Protein AF-A4C5S9-F1 (afdb_monomer_lite)

Radius of gyration: 15.15 Å; chains: 1; bounding box: 30×26×38 Å

Foldseek 3Di:
DDDPPVVVVVCVVPHDDDDADLLVVLPHDPPDADWDKPPDDPVCLVVVNIFIAGPVGHTCSVSNNNSVVVVVVVCVVVVPDDDDDD

Sequence (86 aa):
MSIPEPDLNWLRSNLELVVFCPEVSAGLPTPRAPAEIIAGKGVDVLKGFSKVVGNDGIDVTTQFVAGAKNALELCLRLQICSARRE

Structure (mmCIF, N/CA/C/O backbone):
data_AF-A4C5S9-F1
#
_entry.id   AF-A4C5S9-F1
#
loop_
_atom_site.group_PDB
_atom_site.id
_atom_site.type_symbol
_atom_site.label_atom_id
_atom_site.label_alt_id
_atom_site.label_comp_id
_atom_site.label_asym_id
_atom_site.label_entity_id
_atom_site.label_seq_id
_atom_site.pdbx_PDB_ins_code
_atom_site.Cartn_x
_atom_site.Cartn_y
_atom_site.Cartn_z
_atom_site.occupancy
_atom_site.B_iso_or_equiv
_atom_site.auth_seq_id
_atom_site.auth_comp_id
_atom_site.auth_asym_id
_atom_site.auth_atom_id
_atom_site.pdbx_PDB_model_num
ATOM 1 N N . MET A 1 1 ? 3.978 -12.893 9.303 1.00 48.03 1 MET A N 1
ATOM 2 C CA . MET A 1 1 ? 4.193 -11.999 10.456 1.00 48.03 1 MET A CA 1
ATOM 3 C C . MET A 1 1 ? 2.826 -11.517 10.881 1.00 48.03 1 MET A C 1
ATOM 5 O O . MET A 1 1 ? 2.076 -11.080 10.021 1.00 48.03 1 MET A O 1
ATOM 9 N N . SER A 1 2 ? 2.481 -11.722 12.146 1.00 75.00 2 SER A N 1
ATOM 10 C CA . SER A 1 2 ? 1.154 -11.445 12.699 1.00 75.00 2 SER A CA 1
ATOM 11 C C . SER A 1 2 ? 1.340 -10.536 13.906 1.00 75.00 2 SER A C 1
ATOM 13 O O . SER A 1 2 ? 2.298 -10.725 14.658 1.00 75.00 2 SER A O 1
ATOM 15 N N . ILE A 1 3 ? 0.443 -9.571 14.096 1.00 80.38 3 ILE A N 1
ATOM 16 C CA . ILE A 1 3 ? 0.408 -8.751 15.312 1.00 80.38 3 ILE A CA 1
ATOM 17 C C . ILE A 1 3 ? 0.190 -9.694 16.513 1.00 80.38 3 ILE A C 1
ATOM 19 O O . ILE A 1 3 ? -0.704 -10.544 16.429 1.00 80.38 3 ILE A O 1
ATOM 23 N N . PRO A 1 4 ? 0.972 -9.588 17.609 1.00 89.06 4 PRO A N 1
ATOM 24 C CA . PRO A 1 4 ? 0.734 -10.375 18.814 1.00 89.06 4 PRO A CA 1
ATOM 25 C C . PRO A 1 4 ? -0.698 -10.192 19.319 1.00 89.06 4 PRO A C 1
ATOM 27 O O . PRO A 1 4 ? -1.239 -9.088 19.309 1.00 89.06 4 PRO A O 1
ATOM 30 N N . GLU A 1 5 ? -1.317 -11.268 19.793 1.00 91.06 5 GLU A N 1
ATOM 31 C CA . GLU A 1 5 ? -2.725 -11.246 20.200 1.00 91.06 5 GLU A CA 1
ATOM 32 C C . GLU A 1 5 ? -3.060 -10.214 21.296 1.00 91.06 5 GLU A C 1
ATOM 34 O O . GLU A 1 5 ? -4.086 -9.540 21.168 1.00 91.06 5 GLU A O 1
ATOM 39 N N . PRO A 1 6 ? -2.201 -9.979 22.313 1.00 93.25 6 PRO A N 1
ATOM 40 C CA . PRO A 1 6 ? -2.422 -8.898 23.274 1.00 93.25 6 PRO A CA 1
ATOM 41 C C . PRO A 1 6 ? -2.498 -7.513 22.616 1.00 93.25 6 PRO A C 1
ATOM 43 O O . PRO A 1 6 ? -3.398 -6.733 22.927 1.00 93.25 6 PRO A O 1
ATOM 46 N N . ASP A 1 7 ? -1.605 -7.230 21.664 1.00 91.62 7 ASP A N 1
ATOM 47 C CA . ASP A 1 7 ? -1.558 -5.948 20.957 1.00 91.62 7 ASP A CA 1
ATOM 48 C C . ASP A 1 7 ? -2.790 -5.768 20.068 1.00 91.62 7 ASP A C 1
ATOM 50 O O . ASP A 1 7 ? -3.383 -4.691 20.027 1.00 91.62 7 ASP A O 1
ATOM 54 N N . LEU A 1 8 ? -3.211 -6.830 19.374 1.00 89.50 8 LEU A N 1
ATOM 55 C CA . LEU A 1 8 ? -4.404 -6.799 18.531 1.00 89.50 8 LEU A CA 1
ATOM 56 C C . LEU A 1 8 ? -5.674 -6.566 19.356 1.00 89.50 8 LEU A C 1
ATOM 58 O O . LEU A 1 8 ? -6.545 -5.797 18.948 1.00 89.50 8 LEU A O 1
ATOM 62 N N . ASN A 1 9 ? -5.778 -7.195 20.526 1.00 93.88 9 ASN A N 1
ATOM 63 C CA . ASN A 1 9 ? -6.902 -6.988 21.434 1.00 93.88 9 ASN A CA 1
ATOM 64 C C . ASN A 1 9 ? -6.914 -5.567 21.999 1.00 93.88 9 ASN A C 1
ATOM 66 O O . ASN A 1 9 ? -7.978 -4.947 22.075 1.00 93.88 9 ASN A O 1
ATOM 70 N N . TRP A 1 10 ? -5.742 -5.020 22.332 1.00 94.38 10 TRP A N 1
ATOM 71 C CA . TRP A 1 10 ? -5.621 -3.624 22.740 1.00 94.38 10 TRP A CA 1
ATOM 72 C C . TRP A 1 10 ? -6.089 -2.675 21.632 1.00 94.38 10 TRP A C 1
ATOM 74 O O . TRP A 1 10 ? -6.926 -1.811 21.892 1.00 94.38 10 TRP A O 1
ATOM 84 N N . LEU A 1 11 ? -5.627 -2.879 20.393 1.00 92.38 11 LEU A N 1
ATOM 85 C CA . LEU A 1 11 ? -6.038 -2.090 19.229 1.00 92.38 11 LEU A CA 1
ATOM 86 C C . LEU A 1 11 ? -7.558 -2.138 19.026 1.00 92.38 11 LEU A C 1
ATOM 88 O O . LEU A 1 11 ? -8.185 -1.093 18.916 1.00 92.38 11 LEU A O 1
ATOM 92 N N . ARG A 1 12 ? -8.162 -3.332 19.056 1.00 92.31 12 ARG A N 1
ATOM 93 C CA . ARG A 1 12 ? -9.617 -3.516 18.895 1.00 92.31 12 ARG A CA 1
ATOM 94 C C . ARG A 1 12 ? -10.452 -2.871 19.999 1.00 92.31 12 ARG A C 1
ATOM 96 O O . ARG A 1 12 ? -11.592 -2.502 19.750 1.00 92.31 12 ARG A O 1
ATOM 103 N N . SER A 1 13 ? -9.910 -2.784 21.212 1.00 96.75 13 SER A N 1
ATOM 104 C CA . SER A 1 13 ? -10.636 -2.247 22.369 1.00 96.75 13 SER A CA 1
ATOM 105 C C . SER A 1 1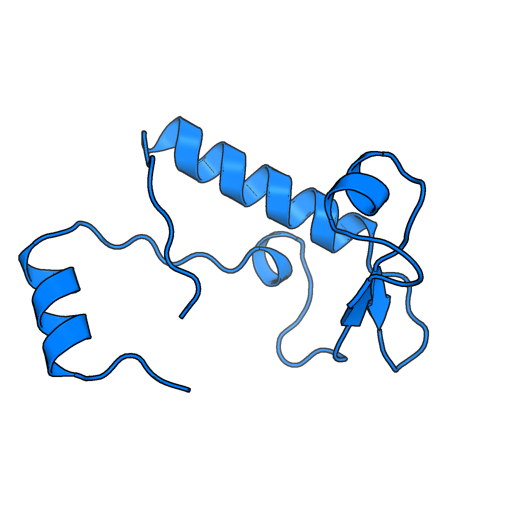3 ? -10.523 -0.726 22.485 1.00 96.75 13 SER A C 1
ATOM 107 O O . SER A 1 13 ? -11.351 -0.111 23.149 1.00 96.75 13 SER A O 1
ATOM 109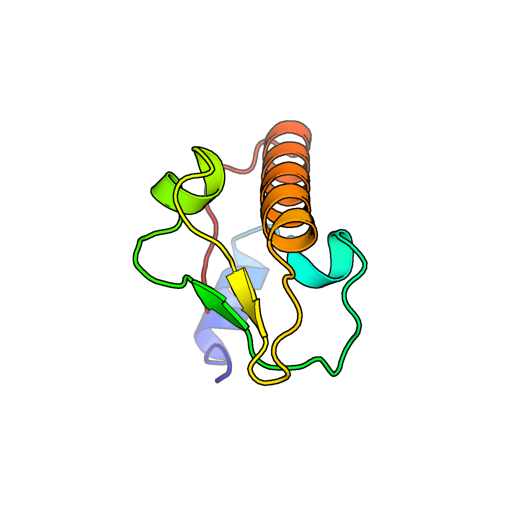 N N . ASN A 1 14 ? -9.495 -0.123 21.877 1.00 96.06 14 ASN A N 1
ATOM 110 C CA . ASN A 1 14 ? -9.169 1.295 22.059 1.00 96.06 14 ASN A CA 1
ATOM 111 C C . ASN A 1 14 ? -9.245 2.126 20.772 1.00 96.06 14 ASN A C 1
ATOM 113 O O . ASN A 1 14 ? -9.238 3.351 20.855 1.00 96.06 14 ASN A O 1
ATOM 117 N N . LEU A 1 15 ? -9.290 1.497 19.595 1.00 94.12 15 LEU A N 1
ATOM 118 C CA . LEU A 1 15 ? -9.298 2.173 18.299 1.00 94.12 15 LEU A CA 1
ATOM 119 C C . LEU A 1 15 ? -10.327 1.543 17.359 1.00 94.12 15 LEU A C 1
ATOM 121 O O . LEU A 1 15 ? -10.592 0.342 17.403 1.00 94.12 15 LEU A O 1
ATOM 125 N N . GLU A 1 16 ? -10.847 2.357 16.446 1.00 93.44 16 GLU A N 1
ATOM 126 C CA . GLU A 1 16 ? -11.565 1.856 15.280 1.00 93.44 16 GLU A CA 1
ATOM 127 C C . GLU A 1 16 ? -10.549 1.424 14.216 1.00 93.44 16 GLU A C 1
ATOM 129 O O . GLU A 1 16 ? -9.692 2.204 13.793 1.00 93.44 16 GLU A O 1
ATOM 134 N N . LEU A 1 17 ? -10.610 0.155 13.811 1.00 93.00 17 LEU A N 1
ATOM 135 C CA . LEU A 1 17 ? -9.666 -0.427 12.862 1.00 93.00 17 LEU A CA 1
ATOM 136 C C . LEU A 1 17 ? -10.270 -0.468 11.463 1.00 93.00 17 LEU A C 1
ATOM 138 O O . LEU A 1 17 ? -11.285 -1.124 11.233 1.00 93.00 17 LEU A O 1
ATOM 142 N N . VAL A 1 18 ? -9.589 0.168 10.512 1.00 94.38 18 VAL A N 1
ATOM 143 C CA . VAL A 1 18 ? -9.948 0.139 9.093 1.00 94.38 18 VAL A CA 1
ATOM 144 C C . VAL A 1 18 ? -8.918 -0.694 8.343 1.00 94.38 18 VAL A C 1
ATOM 146 O O . VAL A 1 18 ? -7.754 -0.314 8.233 1.00 94.38 18 VAL A O 1
ATOM 149 N N . VAL A 1 19 ? -9.343 -1.850 7.831 1.00 93.25 19 VAL A N 1
ATOM 150 C CA . VAL A 1 19 ? -8.483 -2.731 7.032 1.00 93.25 19 VAL A CA 1
ATOM 151 C C . VAL A 1 19 ? -8.424 -2.248 5.588 1.00 93.25 19 VAL A C 1
ATOM 153 O O . VAL A 1 19 ? -9.451 -1.976 4.967 1.00 93.25 19 VAL A O 1
ATOM 156 N N . PHE A 1 20 ? -7.217 -2.149 5.036 1.00 95.19 20 PHE A N 1
ATOM 157 C CA . PHE A 1 20 ? -7.029 -1.674 3.672 1.00 95.19 20 PHE A CA 1
ATOM 158 C C . PHE A 1 20 ? -5.765 -2.263 3.044 1.00 95.19 20 PHE A C 1
ATOM 160 O O . PHE A 1 20 ? -4.684 -2.184 3.620 1.00 95.19 20 PHE A O 1
ATOM 167 N N . CYS A 1 21 ? -5.884 -2.820 1.836 1.00 96.25 21 CYS A N 1
ATOM 168 C CA . CYS A 1 21 ? -4.738 -3.231 1.027 1.00 96.25 21 CYS A CA 1
ATOM 169 C C . CYS A 1 21 ? -4.637 -2.317 -0.205 1.00 96.25 21 CYS A C 1
ATOM 171 O O . CYS A 1 21 ? -5.474 -2.437 -1.108 1.00 96.25 21 CYS A O 1
ATOM 173 N N . PRO A 1 22 ? -3.618 -1.438 -0.283 1.00 97.19 22 PRO A N 1
ATOM 174 C CA . PRO A 1 22 ? -3.441 -0.538 -1.421 1.00 97.19 22 PRO A CA 1
ATOM 175 C C . PRO A 1 22 ? -3.379 -1.271 -2.762 1.00 97.19 22 PRO A C 1
ATOM 177 O O . PRO A 1 22 ? -4.040 -0.869 -3.715 1.00 97.19 22 PRO A O 1
ATOM 180 N N . GLU A 1 23 ? -2.650 -2.382 -2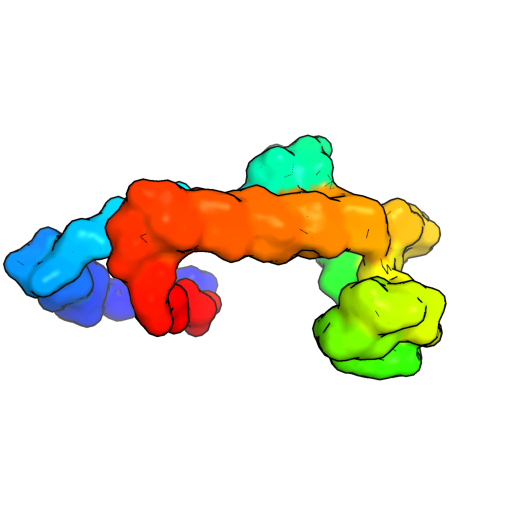.819 1.00 97.69 23 GLU A N 1
ATOM 181 C CA . GLU A 1 23 ? -2.409 -3.147 -4.046 1.00 97.69 23 GLU A CA 1
ATOM 182 C C . GLU A 1 23 ? -3.690 -3.793 -4.596 1.00 97.69 23 GLU A C 1
ATOM 184 O O . GLU A 1 23 ? -3.988 -3.667 -5.784 1.00 97.69 23 GLU A O 1
ATOM 189 N N . VAL A 1 24 ? -4.497 -4.414 -3.728 1.00 98.19 24 VAL A N 1
ATOM 190 C CA . VAL A 1 24 ? -5.787 -5.009 -4.121 1.00 98.19 24 VAL A CA 1
ATOM 191 C C . VAL A 1 24 ? -6.798 -3.927 -4.494 1.00 98.19 24 VAL A C 1
ATOM 193 O O . VAL A 1 24 ? -7.511 -4.075 -5.483 1.00 98.19 24 VAL A O 1
ATOM 196 N N . SER A 1 25 ? -6.819 -2.799 -3.771 1.00 98.25 25 SER A N 1
ATOM 197 C CA . SER A 1 25 ? -7.688 -1.660 -4.113 1.00 98.25 25 SER A CA 1
ATOM 198 C C . SER A 1 25 ? -7.417 -1.098 -5.516 1.00 98.25 25 SER A C 1
ATOM 200 O O . SER A 1 25 ? -8.289 -0.473 -6.112 1.00 98.25 25 SER A O 1
ATOM 202 N N . ALA A 1 26 ? -6.208 -1.323 -6.038 1.00 98.19 26 ALA A N 1
ATOM 203 C CA . ALA A 1 26 ? -5.764 -0.892 -7.356 1.00 98.19 26 ALA A CA 1
ATOM 204 C C . ALA A 1 26 ? -5.802 -2.014 -8.411 1.00 98.19 26 ALA A C 1
ATOM 206 O O . ALA A 1 26 ? -5.261 -1.850 -9.505 1.00 98.19 26 ALA A O 1
ATOM 207 N N . GLY A 1 27 ? -6.441 -3.145 -8.094 1.00 97.69 27 GLY A N 1
ATOM 208 C CA . GLY A 1 27 ? -6.721 -4.226 -9.037 1.00 97.69 27 GLY A CA 1
ATOM 209 C C . GLY A 1 27 ? -5.652 -5.316 -9.136 1.00 97.69 27 GLY A C 1
ATOM 210 O O . GLY A 1 27 ? -5.763 -6.169 -10.014 1.00 97.69 27 GLY A O 1
ATOM 211 N N . LEU A 1 28 ? -4.632 -5.333 -8.267 1.00 97.94 28 LEU A N 1
ATOM 212 C CA . LEU A 1 28 ? -3.675 -6.444 -8.249 1.00 97.94 28 LEU A CA 1
ATOM 213 C C . LEU A 1 28 ? -4.277 -7.689 -7.564 1.00 97.94 28 LEU A C 1
ATOM 215 O O . LEU A 1 28 ? -4.934 -7.563 -6.526 1.00 97.94 28 LEU A O 1
ATOM 219 N N . PRO A 1 29 ? -4.039 -8.902 -8.099 1.00 97.38 29 PRO A N 1
ATOM 220 C CA . PRO A 1 29 ? -4.602 -10.127 -7.544 1.00 97.38 29 PRO A CA 1
ATOM 221 C C . PRO A 1 29 ? -3.908 -10.568 -6.245 1.00 97.38 29 PRO A C 1
ATOM 223 O O . PRO A 1 29 ? -2.868 -10.047 -5.827 1.00 97.38 29 PRO A O 1
ATOM 226 N N . THR A 1 30 ? -4.502 -11.570 -5.595 1.00 96.62 30 THR A N 1
ATOM 227 C CA . THR A 1 30 ? -3.868 -12.338 -4.517 1.00 96.62 30 THR A CA 1
ATOM 228 C C . THR A 1 30 ? -3.988 -13.833 -4.850 1.00 96.62 30 THR A C 1
ATOM 230 O O . THR A 1 30 ? -5.117 -14.317 -4.922 1.00 96.62 30 THR A O 1
ATOM 233 N N . PRO A 1 31 ? -2.876 -14.572 -5.059 1.00 96.06 31 PRO A N 1
ATOM 234 C CA . PRO A 1 31 ? -1.480 -14.124 -4.990 1.00 96.06 31 PRO A CA 1
ATOM 235 C C . PRO A 1 31 ? -1.057 -13.274 -6.205 1.00 96.06 31 PRO A C 1
ATOM 237 O O . PRO A 1 31 ? -1.744 -13.233 -7.222 1.00 96.06 31 PRO A O 1
ATOM 240 N N . ARG A 1 32 ? 0.095 -12.606 -6.090 1.00 96.50 32 ARG A N 1
ATOM 241 C CA . ARG A 1 32 ? 0.766 -11.852 -7.163 1.00 96.50 32 ARG A CA 1
ATOM 242 C C . ARG A 1 32 ? 2.283 -11.942 -7.003 1.00 96.50 32 ARG A C 1
ATOM 244 O O . ARG A 1 32 ? 2.758 -12.293 -5.922 1.00 96.50 32 ARG A O 1
ATOM 251 N N . ALA A 1 33 ? 3.018 -11.614 -8.061 1.00 97.56 33 ALA A N 1
ATOM 252 C CA . ALA A 1 33 ? 4.473 -11.532 -8.024 1.00 97.56 33 ALA A CA 1
ATOM 253 C C . ALA A 1 33 ? 4.947 -10.485 -6.990 1.00 97.56 33 ALA A C 1
ATOM 255 O O . ALA A 1 33 ? 4.359 -9.401 -6.914 1.00 97.56 33 ALA A O 1
ATOM 256 N N . PRO A 1 34 ? 5.992 -10.776 -6.191 1.00 97.62 34 PRO A N 1
ATOM 257 C CA . PRO A 1 34 ? 6.682 -9.765 -5.395 1.00 97.62 34 PRO A CA 1
ATOM 258 C C . PRO A 1 34 ? 7.192 -8.635 -6.290 1.00 97.62 34 PRO A C 1
ATOM 260 O O . PRO A 1 34 ? 7.750 -8.913 -7.350 1.00 97.62 34 PRO A O 1
ATOM 263 N N . ALA A 1 35 ? 7.031 -7.385 -5.857 1.00 97.88 35 ALA A N 1
ATOM 264 C CA . ALA A 1 35 ? 7.453 -6.211 -6.613 1.00 97.88 35 ALA A CA 1
ATOM 265 C C . ALA A 1 35 ? 8.299 -5.261 -5.760 1.00 97.88 35 ALA A C 1
ATOM 267 O O . ALA A 1 35 ? 8.036 -5.080 -4.570 1.00 97.88 35 ALA A O 1
ATOM 268 N N . GLU A 1 36 ? 9.301 -4.637 -6.378 1.00 98.12 36 GLU A N 1
ATOM 269 C CA . GLU A 1 36 ? 10.243 -3.735 -5.712 1.00 98.12 36 GLU A CA 1
ATOM 270 C C . GLU A 1 36 ? 10.387 -2.408 -6.461 1.00 98.12 36 GLU A C 1
ATOM 272 O O . GLU A 1 36 ? 10.179 -2.324 -7.673 1.00 98.12 36 GLU A O 1
ATOM 277 N N . ILE A 1 37 ? 10.759 -1.354 -5.727 1.00 98.31 37 ILE A N 1
ATOM 278 C CA . ILE A 1 37 ? 11.123 -0.069 -6.326 1.00 98.31 37 ILE A CA 1
ATOM 279 C C . ILE A 1 37 ? 12.513 -0.203 -6.943 1.00 98.31 37 ILE A C 1
ATOM 281 O O . ILE A 1 37 ? 13.495 -0.424 -6.236 1.00 98.31 37 ILE A O 1
ATOM 285 N N . ILE A 1 38 ? 12.609 -0.004 -8.252 1.00 97.12 38 ILE A N 1
ATOM 286 C CA . ILE A 1 38 ? 13.876 -0.066 -8.975 1.00 97.12 38 ILE A CA 1
ATOM 287 C C . ILE A 1 38 ? 14.563 1.301 -8.922 1.00 97.12 38 ILE A C 1
ATOM 289 O O . ILE A 1 38 ? 14.017 2.299 -9.396 1.00 97.12 38 ILE A O 1
ATOM 293 N N . ALA A 1 39 ? 15.780 1.320 -8.367 1.00 90.81 39 ALA A N 1
ATOM 294 C CA . ALA A 1 39 ? 16.689 2.469 -8.345 1.00 90.81 39 ALA A CA 1
ATOM 295 C C . ALA A 1 39 ? 16.077 3.771 -7.779 1.00 90.81 39 ALA A C 1
ATOM 297 O O . ALA A 1 39 ? 16.160 4.828 -8.401 1.00 90.81 39 ALA A O 1
ATOM 298 N N . GLY A 1 40 ? 15.475 3.711 -6.586 1.00 94.50 40 GLY A N 1
ATOM 299 C CA . GLY A 1 40 ? 14.970 4.900 -5.894 1.00 94.50 40 GLY A CA 1
ATOM 300 C C . GLY A 1 40 ? 14.133 4.577 -4.662 1.00 94.50 40 GLY A C 1
ATOM 301 O O . GLY A 1 40 ? 14.260 3.510 -4.061 1.00 94.50 40 GLY A O 1
ATOM 302 N N . LYS A 1 41 ? 13.278 5.520 -4.264 1.00 96.75 41 LYS A N 1
ATOM 303 C CA . LYS A 1 41 ? 12.335 5.397 -3.143 1.00 96.75 41 LYS A CA 1
ATOM 304 C C . LYS A 1 41 ? 10.917 5.746 -3.595 1.00 96.75 41 LYS A C 1
ATOM 306 O O . LYS A 1 41 ? 10.691 6.193 -4.715 1.00 96.75 41 LYS A O 1
ATOM 311 N N . GLY A 1 42 ? 9.939 5.601 -2.699 1.00 95.25 42 GLY A N 1
ATOM 312 C CA . GLY A 1 42 ? 8.535 5.896 -3.017 1.00 95.25 42 GLY A CA 1
ATOM 313 C C . GLY A 1 42 ? 8.310 7.314 -3.558 1.00 95.25 42 GLY A C 1
ATOM 314 O O . GLY A 1 42 ? 7.519 7.504 -4.475 1.00 95.25 42 GLY A O 1
ATOM 315 N N . VAL A 1 43 ? 9.058 8.306 -3.063 1.00 97.19 43 VAL A N 1
ATOM 316 C CA . VAL A 1 43 ? 8.989 9.686 -3.575 1.00 97.19 43 VAL A CA 1
ATOM 317 C C . VAL A 1 43 ? 9.435 9.806 -5.033 1.00 97.19 43 VAL A C 1
ATOM 319 O O . VAL A 1 43 ? 8.891 10.629 -5.764 1.00 97.19 43 VAL A O 1
ATOM 322 N N . ASP A 1 44 ? 10.387 8.983 -5.466 1.00 97.94 44 ASP A N 1
ATOM 323 C CA . ASP A 1 44 ? 10.891 8.975 -6.838 1.00 97.94 44 ASP A CA 1
ATOM 324 C C . ASP A 1 44 ? 9.877 8.313 -7.772 1.00 97.94 44 ASP A C 1
ATOM 326 O O . ASP A 1 44 ? 9.646 8.807 -8.871 1.00 97.94 44 ASP A O 1
ATOM 330 N N . VAL A 1 45 ? 9.173 7.279 -7.298 1.00 97.62 45 VAL A N 1
ATOM 331 C CA . VAL A 1 45 ? 8.028 6.682 -8.008 1.00 97.62 45 VAL A CA 1
ATOM 332 C C . VAL A 1 45 ? 6.912 7.709 -8.209 1.00 97.62 45 VAL A C 1
ATOM 334 O O . VAL A 1 45 ? 6.416 7.875 -9.321 1.00 97.62 45 VAL A O 1
ATOM 337 N N . LEU A 1 46 ? 6.552 8.462 -7.163 1.00 97.00 46 LEU A N 1
ATOM 338 C CA . LEU A 1 46 ? 5.517 9.503 -7.249 1.00 97.00 46 LEU A CA 1
ATOM 339 C C . LEU A 1 46 ? 5.897 10.652 -8.196 1.00 97.00 46 LEU A C 1
ATOM 341 O O . LEU A 1 46 ? 5.017 11.257 -8.803 1.00 97.00 46 LEU A O 1
ATOM 345 N N . LYS A 1 47 ? 7.195 10.947 -8.328 1.00 96.75 47 LYS A N 1
ATOM 346 C CA . LYS A 1 47 ? 7.729 11.942 -9.271 1.00 96.75 47 LYS A CA 1
ATOM 347 C C . LYS A 1 47 ? 7.957 11.388 -10.685 1.00 96.75 47 LYS A C 1
ATOM 349 O O . LYS A 1 47 ? 8.274 12.164 -11.580 1.00 96.75 47 LYS A O 1
ATOM 354 N N . GLY A 1 48 ? 7.805 10.078 -10.893 1.00 95.12 48 GLY A N 1
ATOM 355 C CA . GLY A 1 48 ? 8.038 9.410 -12.177 1.00 95.12 48 GLY A CA 1
ATOM 356 C C . GLY A 1 48 ? 9.507 9.104 -12.497 1.00 95.12 48 GLY A C 1
ATOM 357 O O . GLY A 1 48 ? 9.817 8.773 -13.637 1.00 95.12 48 GLY A O 1
ATOM 358 N N . PHE A 1 49 ? 10.412 9.202 -11.519 1.00 96.88 49 PHE A N 1
ATOM 359 C CA . PHE A 1 49 ? 11.843 8.902 -11.672 1.00 96.88 49 PHE A CA 1
ATOM 360 C C . PHE A 1 49 ? 12.200 7.432 -11.414 1.00 96.88 49 PHE A C 1
ATOM 362 O O . PHE A 1 49 ? 13.254 6.977 -11.851 1.00 96.88 49 PHE A O 1
ATOM 369 N N . SER A 1 50 ? 11.328 6.685 -10.737 1.00 97.25 50 SER A N 1
ATOM 370 C CA . SER A 1 50 ? 11.515 5.258 -10.455 1.00 97.25 50 SER A CA 1
ATOM 371 C C . SER A 1 50 ? 10.252 4.467 -10.771 1.00 97.25 50 SER A C 1
ATOM 373 O O . SER A 1 50 ? 9.160 5.024 -10.888 1.00 97.25 50 SER A O 1
ATOM 375 N N . LYS A 1 51 ? 10.409 3.149 -10.890 1.00 98.00 51 LYS A N 1
ATOM 376 C CA . LYS A 1 51 ? 9.330 2.208 -11.197 1.00 98.00 51 LYS A CA 1
ATOM 377 C C . LYS A 1 51 ? 9.194 1.166 -10.101 1.00 98.00 51 LYS A C 1
ATOM 379 O O . LYS A 1 51 ? 10.170 0.870 -9.416 1.00 98.00 51 LYS A O 1
ATOM 384 N N . VAL A 1 52 ? 8.004 0.597 -9.973 1.00 98.31 52 VAL A N 1
ATOM 385 C CA . VAL A 1 52 ? 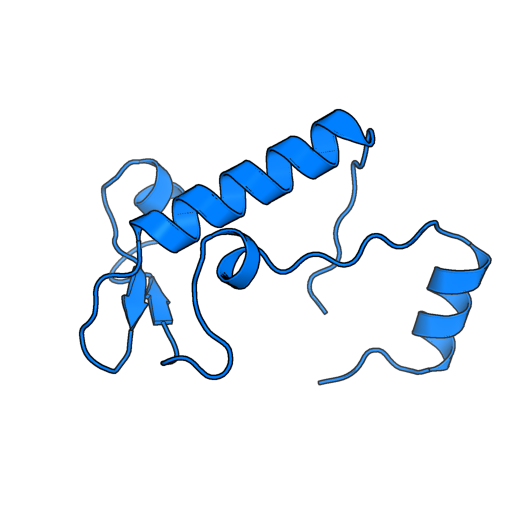7.743 -0.607 -9.187 1.00 98.31 52 VAL A CA 1
ATOM 386 C C . VAL A 1 52 ? 7.584 -1.767 -10.156 1.00 98.31 52 VAL A C 1
ATOM 388 O O . VAL A 1 52 ? 6.677 -1.751 -10.986 1.00 98.31 52 VAL A O 1
ATOM 391 N N . VAL A 1 53 ? 8.475 -2.750 -10.076 1.00 98.25 53 VAL A N 1
ATOM 392 C CA . VAL A 1 53 ? 8.526 -3.860 -11.034 1.00 98.25 53 VAL A CA 1
ATOM 393 C C . VAL A 1 53 ? 8.469 -5.181 -10.281 1.00 98.25 53 VAL A C 1
ATOM 395 O O . VAL A 1 53 ? 9.161 -5.357 -9.277 1.00 98.25 53 VAL A O 1
ATOM 398 N N . GLY A 1 54 ? 7.615 -6.086 -10.755 1.00 97.75 54 GLY A N 1
ATOM 399 C CA . GLY A 1 54 ? 7.525 -7.459 -10.278 1.00 97.75 54 GLY A CA 1
ATOM 400 C C . GLY A 1 54 ? 8.783 -8.264 -10.605 1.00 97.75 54 GLY A C 1
ATOM 401 O O . GLY A 1 54 ? 9.495 -7.974 -11.566 1.00 97.75 54 GLY A O 1
ATOM 402 N N . ASN A 1 55 ? 9.058 -9.319 -9.840 1.00 97.44 55 ASN A N 1
ATOM 403 C CA . ASN A 1 55 ? 10.146 -10.254 -10.153 1.00 97.44 55 ASN A CA 1
ATOM 404 C C . ASN A 1 55 ? 9.899 -11.084 -11.433 1.00 97.44 55 ASN A C 1
ATOM 406 O O . ASN A 1 55 ? 10.809 -11.750 -11.920 1.00 97.44 55 ASN A O 1
ATOM 410 N N . ASP A 1 56 ? 8.689 -11.015 -11.986 1.00 97.25 56 ASP A N 1
ATOM 411 C CA . ASP A 1 56 ? 8.292 -11.502 -13.309 1.00 97.25 56 ASP A CA 1
ATOM 412 C C . ASP A 1 56 ? 8.587 -10.494 -14.442 1.00 97.25 56 ASP A C 1
ATOM 414 O O . ASP A 1 56 ? 8.356 -10.788 -15.614 1.00 97.25 56 ASP A O 1
ATOM 418 N N . GLY A 1 57 ? 9.116 -9.313 -14.104 1.00 97.19 57 GLY A N 1
ATOM 419 C CA . GLY A 1 57 ? 9.442 -8.236 -15.036 1.00 97.19 57 GLY A CA 1
ATOM 420 C C . GLY A 1 57 ? 8.272 -7.305 -15.366 1.00 97.19 57 GLY A C 1
ATOM 421 O O . GLY A 1 57 ? 8.444 -6.394 -16.178 1.00 97.19 57 GLY A O 1
ATOM 422 N N . ILE A 1 58 ? 7.096 -7.493 -14.759 1.00 97.81 58 ILE A N 1
ATOM 423 C CA . ILE A 1 58 ? 5.914 -6.669 -15.037 1.00 97.81 58 ILE A CA 1
ATOM 424 C C . ILE A 1 58 ? 6.005 -5.338 -14.281 1.00 97.81 58 ILE A C 1
ATOM 426 O O . ILE A 1 58 ? 6.155 -5.299 -13.060 1.00 97.81 58 ILE A O 1
ATOM 430 N N . ASP A 1 59 ? 5.880 -4.224 -15.004 1.00 98.00 59 ASP A N 1
ATOM 431 C CA . ASP A 1 59 ? 5.790 -2.884 -14.418 1.00 98.00 59 ASP A CA 1
ATOM 432 C C . ASP A 1 59 ? 4.399 -2.679 -13.793 1.00 98.00 59 ASP A C 1
ATOM 434 O O . ASP A 1 59 ? 3.391 -2.594 -14.496 1.00 98.00 59 ASP A O 1
ATOM 438 N N . VAL A 1 60 ? 4.351 -2.608 -12.462 1.00 98.25 60 VAL A N 1
ATOM 439 C CA . VAL A 1 60 ? 3.130 -2.423 -11.659 1.00 98.25 60 VAL A CA 1
ATOM 440 C C . VAL A 1 60 ? 3.072 -1.035 -11.010 1.00 98.25 60 VAL A C 1
ATOM 442 O O . VAL A 1 60 ? 2.311 -0.795 -10.069 1.00 98.25 60 VAL A O 1
ATOM 445 N N . THR A 1 61 ? 3.878 -0.090 -11.508 1.00 98.25 61 THR A N 1
ATOM 446 C CA . THR A 1 61 ? 3.995 1.270 -10.960 1.00 98.25 61 THR A CA 1
ATOM 44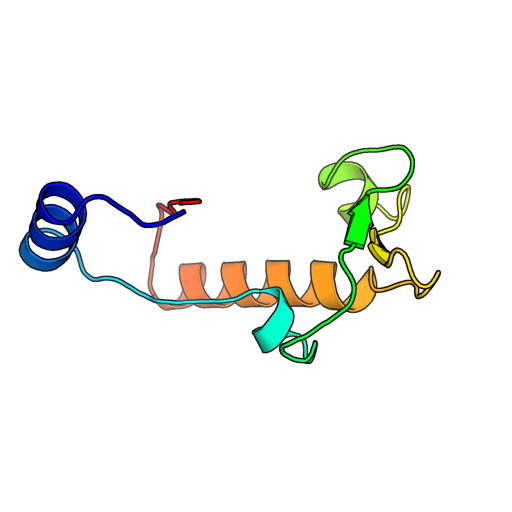7 C C . THR A 1 61 ? 2.644 1.969 -10.859 1.00 98.25 61 THR A C 1
ATOM 449 O O . THR A 1 61 ? 2.328 2.579 -9.836 1.00 98.25 61 THR A O 1
ATOM 452 N N . THR A 1 62 ? 1.814 1.861 -11.898 1.00 98.31 62 THR A N 1
ATOM 453 C CA . THR A 1 62 ? 0.509 2.529 -11.949 1.00 98.31 62 THR A CA 1
ATOM 454 C C . THR A 1 62 ? -0.420 2.042 -10.840 1.00 98.31 62 THR A C 1
ATOM 456 O O . THR A 1 62 ? -1.081 2.859 -10.201 1.00 98.31 62 THR A O 1
ATOM 459 N N . GLN A 1 63 ? -0.435 0.739 -10.561 1.00 98.50 63 GLN A N 1
ATOM 460 C CA . GLN A 1 63 ? -1.255 0.135 -9.516 1.00 98.50 63 GLN A CA 1
ATOM 461 C C .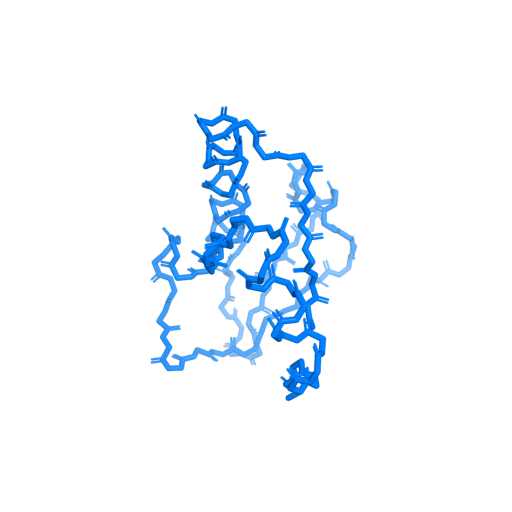 GLN A 1 63 ? -0.771 0.556 -8.125 1.00 98.50 63 GLN A C 1
ATOM 463 O O . GLN A 1 63 ? -1.586 0.910 -7.279 1.00 98.50 63 GLN A O 1
ATOM 468 N N . PHE A 1 64 ? 0.543 0.615 -7.890 1.00 98.06 64 PHE A N 1
ATOM 469 C CA . PHE A 1 64 ? 1.086 1.098 -6.613 1.00 98.06 64 PHE A CA 1
ATOM 470 C C . PHE A 1 64 ? 0.761 2.579 -6.363 1.00 98.06 64 PHE A C 1
ATOM 472 O O . PHE A 1 64 ? 0.358 2.948 -5.258 1.00 98.06 64 PHE A O 1
ATOM 479 N N . VAL A 1 65 ? 0.872 3.430 -7.389 1.00 98.38 65 VAL A N 1
ATOM 480 C CA . VAL A 1 65 ? 0.499 4.852 -7.285 1.00 98.38 65 VAL A CA 1
ATOM 481 C C . VAL A 1 65 ? -1.009 5.015 -7.075 1.00 98.38 65 VAL A C 1
ATOM 483 O O . VAL A 1 65 ? -1.423 5.829 -6.249 1.00 98.38 65 VAL A O 1
ATOM 486 N N . ALA A 1 66 ? -1.840 4.245 -7.782 1.00 98.62 66 ALA A N 1
ATOM 487 C CA . ALA A 1 66 ? -3.289 4.255 -7.592 1.00 98.62 66 ALA A CA 1
ATOM 488 C C . ALA A 1 66 ? -3.678 3.788 -6.179 1.00 98.62 66 ALA A C 1
ATOM 490 O O . ALA A 1 66 ? -4.453 4.460 -5.506 1.00 98.62 66 ALA A O 1
ATOM 491 N N . GLY A 1 67 ? -3.071 2.709 -5.681 1.00 98.31 67 GLY A N 1
ATOM 492 C CA . GLY A 1 67 ? -3.311 2.198 -4.332 1.00 98.31 67 GLY A CA 1
ATOM 493 C C . GLY A 1 67 ? -2.954 3.208 -3.242 1.00 98.31 67 GLY A C 1
ATOM 494 O O . GLY A 1 67 ? -3.709 3.377 -2.285 1.00 98.31 67 GLY A O 1
ATOM 495 N N . ALA A 1 68 ? -1.842 3.933 -3.404 1.00 97.75 68 ALA A N 1
ATOM 496 C CA . ALA A 1 68 ? -1.459 5.010 -2.491 1.00 97.75 68 ALA A CA 1
ATOM 497 C C . ALA A 1 68 ? -2.483 6.161 -2.481 1.00 97.75 68 ALA A C 1
ATOM 499 O O . ALA A 1 68 ? -2.799 6.696 -1.417 1.00 97.75 68 ALA A O 1
ATOM 500 N N . LYS A 1 69 ? -3.041 6.519 -3.647 1.00 98.25 69 LYS A N 1
ATOM 501 C CA . LYS A 1 69 ? -4.109 7.527 -3.752 1.00 98.25 69 LYS A CA 1
ATOM 502 C C . LYS A 1 69 ? -5.408 7.052 -3.103 1.00 98.25 69 LYS A C 1
ATOM 504 O O . LYS A 1 69 ? -5.993 7.812 -2.339 1.00 98.25 69 LYS A O 1
ATOM 509 N N . ASN A 1 70 ? -5.810 5.804 -3.336 1.00 98.38 70 ASN A N 1
ATOM 510 C CA . ASN A 1 70 ? -7.002 5.217 -2.720 1.00 98.38 70 ASN A CA 1
ATOM 511 C C . ASN A 1 70 ? -6.887 5.186 -1.185 1.00 98.38 70 ASN A C 1
ATOM 513 O O . ASN A 1 70 ? -7.853 5.489 -0.486 1.00 98.38 70 ASN A O 1
ATOM 517 N N . ALA A 1 71 ? -5.700 4.862 -0.654 1.00 97.62 71 ALA A N 1
ATOM 518 C CA . ALA A 1 71 ? -5.433 4.911 0.783 1.00 97.62 71 ALA A CA 1
ATOM 519 C C . ALA A 1 71 ? -5.597 6.335 1.336 1.00 97.62 71 ALA A C 1
ATOM 521 O O . ALA A 1 71 ? -6.278 6.536 2.338 1.00 97.62 71 ALA A O 1
ATOM 522 N N . LEU A 1 72 ? -5.006 7.329 0.661 1.00 97.62 72 LEU A N 1
ATOM 523 C CA . LEU A 1 72 ? -5.131 8.732 1.054 1.00 97.62 72 LEU A CA 1
ATOM 524 C C . LEU A 1 72 ? -6.590 9.200 1.019 1.00 97.62 72 LEU A C 1
ATOM 526 O O . LEU A 1 72 ? -7.042 9.843 1.961 1.00 97.62 72 LEU A O 1
ATOM 530 N N . GLU A 1 73 ? -7.334 8.861 -0.033 1.00 98.25 73 GLU A N 1
ATOM 531 C CA . GLU A 1 73 ? -8.753 9.198 -0.154 1.00 98.25 73 GLU A CA 1
ATOM 532 C C . GLU A 1 73 ? -9.572 8.605 0.999 1.00 98.25 73 GLU A C 1
ATOM 534 O O . GLU A 1 73 ? -10.382 9.307 1.607 1.00 98.25 73 GLU A O 1
ATOM 539 N N . LEU A 1 74 ? -9.331 7.336 1.346 1.00 97.56 74 LEU A N 1
ATOM 540 C CA . LEU A 1 74 ? -9.983 6.686 2.478 1.00 97.56 74 LEU A CA 1
ATOM 541 C C . LEU A 1 74 ? -9.670 7.407 3.794 1.00 97.56 74 LEU A C 1
ATOM 543 O O . LEU A 1 74 ? -10.592 7.696 4.558 1.00 97.56 74 LEU A O 1
ATOM 547 N N . CYS A 1 75 ? -8.399 7.739 4.034 1.00 97.50 75 CYS A N 1
ATOM 548 C CA . CYS A 1 75 ? -7.988 8.464 5.232 1.00 97.50 75 CYS A CA 1
ATOM 549 C C . CYS A 1 75 ? -8.627 9.852 5.311 1.00 97.50 75 CYS A C 1
ATOM 551 O O . CYS A 1 75 ? -9.132 10.223 6.365 1.00 97.50 75 CYS A O 1
ATOM 553 N N . LEU A 1 76 ? -8.667 10.603 4.207 1.00 98.00 76 LEU A N 1
ATOM 554 C CA . LEU A 1 76 ? -9.313 11.915 4.163 1.00 98.00 76 LEU A CA 1
ATOM 555 C C . LEU A 1 76 ? -10.822 11.807 4.402 1.00 98.00 76 LEU A C 1
ATOM 557 O O . LEU A 1 76 ? -11.383 12.598 5.154 1.00 98.00 76 LEU A O 1
ATOM 561 N N . ARG A 1 77 ? -11.492 10.811 3.816 1.00 97.81 77 ARG A N 1
ATOM 562 C CA . ARG A 1 77 ? -12.936 10.610 3.995 1.00 97.81 77 ARG A CA 1
ATOM 563 C C . ARG A 1 77 ? -13.304 10.236 5.430 1.00 97.81 77 ARG A C 1
ATOM 565 O O . ARG A 1 77 ? -14.335 10.684 5.919 1.00 97.81 77 ARG A O 1
ATOM 572 N N . LEU A 1 78 ? -12.477 9.423 6.084 1.00 96.94 78 LEU A N 1
ATOM 573 C CA . LEU A 1 78 ? -12.712 8.925 7.444 1.00 96.94 78 LEU A CA 1
ATOM 574 C C . LEU A 1 78 ? -11.967 9.718 8.531 1.00 96.94 78 LEU A C 1
ATOM 576 O O . LEU A 1 78 ? -12.055 9.364 9.700 1.00 96.94 78 LEU A O 1
ATOM 580 N N . GLN A 1 79 ? -11.244 10.781 8.160 1.00 96.50 79 GLN A N 1
ATOM 581 C CA . GLN A 1 79 ? -10.432 11.603 9.068 1.00 96.50 79 GLN A CA 1
ATOM 582 C C . GLN A 1 79 ? -9.388 10.786 9.863 1.00 96.50 79 GLN A C 1
ATOM 584 O O . GLN A 1 79 ? -9.160 11.010 11.050 1.00 96.50 79 GLN A O 1
ATOM 589 N N . ILE A 1 80 ? -8.737 9.828 9.197 1.00 96.00 80 ILE A N 1
ATOM 590 C CA . ILE A 1 80 ? -7.696 8.972 9.779 1.00 96.00 80 ILE A CA 1
ATOM 591 C C . ILE A 1 80 ? -6.332 9.660 9.655 1.00 96.00 80 ILE A C 1
ATOM 593 O O . ILE A 1 80 ? -5.917 10.044 8.561 1.00 96.00 80 ILE A O 1
ATOM 597 N N . CYS A 1 81 ? -5.604 9.755 10.770 1.00 92.12 81 CYS A N 1
ATOM 598 C CA . CYS A 1 81 ? -4.296 10.422 10.843 1.00 92.12 81 CYS A CA 1
ATOM 599 C C . CYS A 1 81 ? -3.127 9.469 11.147 1.00 92.12 81 CYS A C 1
ATOM 601 O O . CYS A 1 81 ? -1.971 9.890 11.135 1.00 92.12 81 CYS A O 1
ATOM 603 N N . SER A 1 82 ? -3.405 8.199 11.445 1.00 90.50 82 SER A N 1
ATOM 604 C CA . SER A 1 82 ? -2.403 7.197 11.806 1.00 90.50 82 SER A CA 1
ATOM 605 C C . SER A 1 82 ? -2.630 5.900 11.036 1.00 90.50 82 SER A C 1
ATOM 607 O O . SER A 1 82 ? -3.758 5.480 10.797 1.00 90.50 82 SER A O 1
ATOM 609 N N . ALA A 1 83 ? -1.534 5.262 10.636 1.00 88.94 83 ALA A N 1
ATOM 610 C CA . ALA A 1 83 ? -1.536 3.949 10.009 1.00 88.94 83 ALA A CA 1
ATOM 611 C C . ALA A 1 83 ? -0.395 3.124 10.602 1.00 88.94 83 ALA A C 1
ATOM 613 O O . ALA A 1 83 ? 0.672 3.661 10.915 1.00 88.94 83 ALA A O 1
ATOM 614 N N . ARG A 1 84 ? -0.614 1.818 10.749 1.00 82.69 84 ARG A N 1
ATOM 615 C CA . ARG A 1 84 ? 0.416 0.870 11.168 1.00 82.69 84 ARG A CA 1
ATOM 616 C C . ARG A 1 84 ? 0.748 -0.027 9.983 1.00 82.69 84 ARG A C 1
ATOM 618 O O . ARG A 1 84 ? -0.143 -0.483 9.279 1.00 82.69 84 ARG A O 1
ATOM 625 N N . ARG A 1 85 ? 2.044 -0.209 9.741 1.00 67.19 85 ARG A N 1
ATOM 626 C CA . ARG A 1 85 ? 2.584 -1.219 8.835 1.00 67.19 85 ARG A CA 1
ATOM 627 C C . ARG A 1 85 ? 3.007 -2.368 9.736 1.00 67.19 85 ARG A C 1
ATOM 629 O O . ARG A 1 85 ? 4.104 -2.311 10.282 1.00 67.19 85 ARG A O 1
ATOM 636 N N . GLU A 1 86 ? 2.102 -3.288 10.034 1.00 56.12 86 GLU A N 1
ATOM 637 C CA . GLU A 1 86 ? 2.483 -4.558 10.670 1.00 56.12 86 GLU A CA 1
ATOM 638 C C . GLU A 1 86 ? 3.605 -5.295 9.921 1.00 56.12 86 GLU A C 1
ATOM 640 O O . GLU A 1 86 ? 3.720 -5.145 8.680 1.00 56.12 86 GLU A O 1
#

Organism: NCBI:txid87626

InterPro domains:
  IPR007553 2-thiouracil desulfurase [PF04463] (11-82)

Secondary structure (DSSP, 8-state):
----HHHHHHHHHHS------HHHHTT--SS---EEEESS-HHHHHHTSSEEEETTS-B-HHHHHHHHHHHHHHHHHHT-------

pLDDT: mean 94.27, std 8.23, range [48.03, 98.62]